Protein AF-A0A534MFB8-F1 (afdb_monomer)

Solvent-accessible surface area (backbone atoms only — not comparable to full-atom values): 3906 Å² total; per-residue (Å²): 137,85,82,45,75,42,75,69,51,81,82,47,52,65,55,52,48,55,56,57,45,30,69,66,55,48,72,69,44,94,74,74,63,98,57,50,79,44,62,66,62,51,50,54,53,53,50,54,52,74,68,36,90,87,57,89,67,66,37,82,100

Mean predicted aligned error: 2.71 Å

Secondary structure (DSSP, 8-state):
----EEE--TTHHHHHHHHHT-HHHHHH-SS--S-TT-HHHHHHHHHHHHH-TT---EEE-

Radius of gyration: 12.72 Å; Cα contacts (8 Å, |Δi|>4): 34; chains: 1; bounding box: 32×24×34 Å

Structure (mmCIF, N/CA/C/O backbone):
data_AF-A0A534MFB8-F1
#
_entry.id   AF-A0A534MFB8-F1
#
loop_
_atom_sit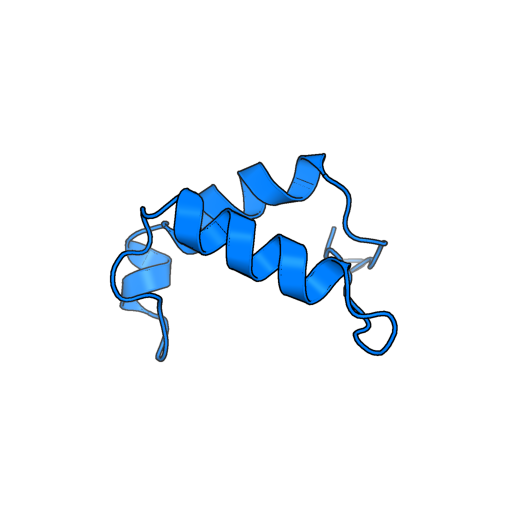e.group_PDB
_atom_site.id
_atom_site.type_symbol
_atom_site.label_atom_id
_atom_site.label_alt_id
_atom_site.label_comp_id
_atom_site.label_asym_id
_atom_site.label_entity_id
_atom_site.label_seq_id
_atom_site.pdbx_PDB_ins_code
_atom_site.Cartn_x
_atom_site.Cartn_y
_atom_site.Cartn_z
_atom_site.occupancy
_atom_site.B_iso_or_equiv
_atom_site.auth_seq_id
_atom_site.auth_comp_id
_atom_site.auth_asym_id
_atom_site.auth_atom_id
_atom_site.pdbx_PDB_model_num
ATOM 1 N N . MET A 1 1 ? 8.380 -1.402 22.488 1.00 72.94 1 MET A N 1
ATOM 2 C CA . MET A 1 1 ? 8.031 -0.698 21.239 1.00 72.94 1 MET A CA 1
ATOM 3 C C . MET A 1 1 ? 6.540 -0.895 21.054 1.00 72.94 1 MET A C 1
ATOM 5 O O . MET A 1 1 ? 6.116 -2.043 21.054 1.00 72.94 1 MET A O 1
ATOM 9 N N . ASP A 1 2 ? 5.757 0.182 21.069 1.00 91.00 2 ASP A N 1
ATOM 10 C CA . ASP A 1 2 ? 4.291 0.113 20.992 1.00 91.00 2 ASP A CA 1
ATOM 11 C C . ASP A 1 2 ? 3.861 0.269 19.530 1.00 91.00 2 ASP A C 1
ATOM 13 O O . ASP A 1 2 ? 4.182 1.280 18.907 1.00 91.00 2 ASP A O 1
ATOM 17 N N . VAL A 1 3 ? 3.197 -0.746 18.977 1.00 94.06 3 VAL A N 1
ATOM 18 C CA . VAL A 1 3 ? 2.681 -0.729 17.601 1.00 94.06 3 VAL A CA 1
ATOM 19 C C . VAL A 1 3 ? 1.231 -0.279 17.654 1.00 94.06 3 VAL A C 1
ATOM 21 O O . VAL A 1 3 ? 0.401 -0.927 18.290 1.00 94.06 3 VAL A O 1
ATOM 24 N N . ARG A 1 4 ? 0.906 0.813 16.955 1.00 96.69 4 ARG A N 1
ATOM 25 C CA . ARG A 1 4 ? -0.448 1.381 16.949 1.00 96.69 4 ARG A CA 1
ATOM 26 C C . ARG A 1 4 ? -1.073 1.322 15.565 1.00 96.69 4 ARG A C 1
ATOM 28 O O . ARG A 1 4 ? -0.400 1.506 14.556 1.00 96.69 4 ARG A O 1
ATOM 35 N N . LEU A 1 5 ? -2.387 1.108 15.542 1.00 97.50 5 LEU A N 1
ATOM 36 C CA . LEU A 1 5 ? -3.203 1.097 14.330 1.00 97.50 5 LEU A CA 1
ATOM 37 C C . LEU A 1 5 ? -4.180 2.272 14.338 1.00 97.50 5 LEU A C 1
ATOM 39 O O . LEU A 1 5 ? -4.850 2.522 15.339 1.00 97.50 5 LEU A O 1
ATOM 43 N N . ARG A 1 6 ? -4.330 2.948 13.197 1.00 97.38 6 ARG A N 1
ATOM 44 C CA . ARG A 1 6 ? -5.377 3.963 12.983 1.00 97.38 6 ARG A CA 1
ATOM 45 C C . ARG A 1 6 ? -6.068 3.798 11.635 1.00 97.38 6 ARG A C 1
ATOM 47 O O . ARG A 1 6 ? -5.639 2.991 10.818 1.00 97.38 6 ARG A O 1
ATOM 54 N N . LEU A 1 7 ? -7.168 4.519 11.414 1.00 96.81 7 LEU A N 1
ATOM 55 C CA . LEU A 1 7 ? -7.807 4.561 10.094 1.00 96.81 7 LEU A CA 1
ATOM 56 C C . LEU A 1 7 ? -6.843 5.144 9.054 1.00 96.81 7 LEU A C 1
ATOM 58 O O . LEU A 1 7 ? -6.060 6.043 9.371 1.00 96.81 7 LEU A O 1
ATOM 62 N N . VAL A 1 8 ? -6.918 4.611 7.834 1.00 97.62 8 VAL A N 1
ATOM 63 C CA . VAL A 1 8 ? -6.179 5.140 6.683 1.00 97.62 8 VAL A CA 1
ATOM 64 C C . VAL A 1 8 ? -6.736 6.513 6.320 1.00 97.62 8 VAL A C 1
ATOM 66 O O . VAL A 1 8 ? -7.949 6.683 6.191 1.00 97.62 8 VAL A O 1
ATOM 69 N N . GLU A 1 9 ? -5.845 7.477 6.127 1.00 96.38 9 GLU A N 1
ATOM 70 C CA . GLU A 1 9 ? -6.159 8.847 5.722 1.00 96.38 9 GLU A CA 1
ATOM 71 C C . GLU A 1 9 ? -5.585 9.143 4.330 1.00 96.38 9 GLU A C 1
ATOM 73 O O . GLU A 1 9 ? -4.638 8.495 3.886 1.00 96.38 9 GLU A O 1
ATOM 78 N N . ASP A 1 10 ? -6.109 10.163 3.642 1.00 96.38 10 ASP A N 1
ATOM 79 C CA . ASP A 1 10 ? -5.643 10.548 2.297 1.00 96.38 10 ASP A CA 1
ATOM 80 C C . ASP A 1 10 ? -4.136 10.835 2.252 1.00 96.38 10 ASP A C 1
ATOM 82 O O . ASP A 1 10 ? -3.466 10.511 1.271 1.00 96.38 10 ASP A O 1
ATOM 86 N N . LYS A 1 11 ? -3.590 11.393 3.338 1.00 97.19 11 LYS A N 1
ATOM 87 C CA . LYS A 1 11 ? -2.163 11.717 3.470 1.00 97.19 11 LYS A CA 1
ATOM 88 C C . LYS A 1 11 ? -1.250 10.489 3.531 1.00 97.19 11 LYS A C 1
ATOM 90 O O . LYS A 1 11 ? -0.050 10.628 3.317 1.00 97.19 11 LYS A O 1
ATOM 95 N N . ASP A 1 12 ? -1.802 9.306 3.796 1.00 98.19 12 ASP A N 1
ATOM 96 C CA . ASP A 1 12 ? -1.031 8.064 3.851 1.00 98.19 12 ASP A CA 1
ATOM 97 C C . ASP A 1 12 ? -0.743 7.517 2.452 1.00 98.19 12 ASP A C 1
ATOM 99 O O . ASP A 1 12 ? 0.299 6.913 2.221 1.00 98.19 12 ASP A O 1
ATOM 103 N N . LEU A 1 13 ? -1.643 7.757 1.492 1.00 98.06 13 LEU A N 1
ATOM 104 C CA . LEU A 1 13 ? -1.551 7.192 0.146 1.00 98.06 13 LEU A CA 1
ATOM 105 C C . LEU A 1 13 ? -0.258 7.598 -0.586 1.00 98.06 13 LEU A C 1
ATOM 107 O O . LEU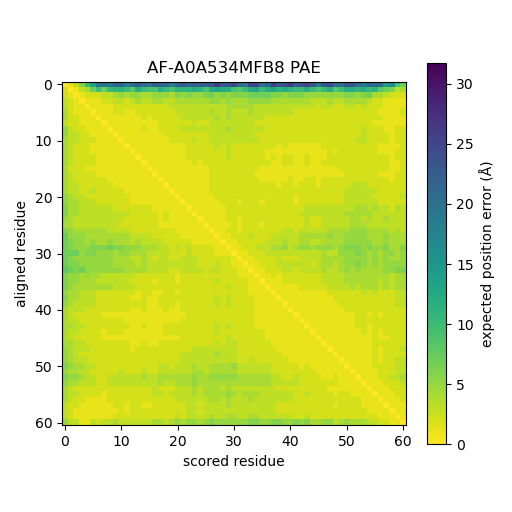 A 1 13 ? 0.370 6.723 -1.179 1.00 98.06 13 LEU A O 1
ATOM 111 N N . PRO A 1 14 ?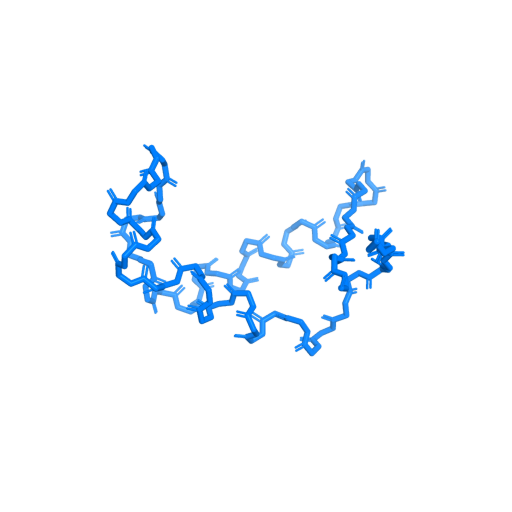 0.199 8.867 -0.553 1.00 98.19 14 PRO A N 1
ATOM 112 C CA . PRO A 1 14 ? 1.502 9.222 -1.107 1.00 98.19 14 PRO A CA 1
ATOM 113 C C . PRO A 1 14 ? 2.663 8.448 -0.470 1.00 98.19 14 PRO A C 1
ATOM 115 O O . PRO A 1 14 ? 3.567 8.043 -1.189 1.00 98.19 14 PRO A O 1
ATOM 118 N N . ILE A 1 15 ? 2.620 8.194 0.841 1.00 98.19 15 ILE A N 1
ATOM 119 C CA . ILE A 1 15 ? 3.667 7.450 1.559 1.00 98.19 15 ILE A CA 1
ATOM 120 C C . ILE A 1 15 ? 3.660 5.981 1.123 1.00 98.19 15 ILE A C 1
ATOM 122 O O . ILE A 1 15 ? 4.705 5.427 0.791 1.00 98.19 15 ILE A O 1
ATOM 126 N N . PHE A 1 16 ? 2.478 5.363 1.061 1.00 97.44 16 PHE A N 1
ATOM 127 C CA . PHE A 1 16 ? 2.321 3.984 0.595 1.00 97.44 16 PHE A CA 1
ATOM 128 C C . PHE A 1 16 ? 2.790 3.808 -0.848 1.00 97.44 16 PHE A C 1
ATOM 130 O O . PHE A 1 16 ? 3.378 2.782 -1.175 1.00 97.44 16 PHE A O 1
ATOM 137 N N . PHE A 1 17 ? 2.555 4.805 -1.706 1.00 98.06 17 PHE A N 1
ATOM 138 C CA . PHE A 1 17 ? 3.029 4.767 -3.083 1.00 98.06 17 PHE A CA 1
ATOM 139 C C . PHE A 1 17 ? 4.557 4.734 -3.152 1.00 98.06 17 PHE A C 1
ATOM 141 O O . PHE A 1 17 ? 5.099 3.898 -3.869 1.00 98.06 17 PHE A O 1
ATOM 148 N N . GLU A 1 18 ? 5.247 5.583 -2.383 1.00 98.12 18 GLU A N 1
ATOM 149 C CA . GLU A 1 18 ? 6.716 5.579 -2.329 1.00 98.12 18 GLU A CA 1
ATOM 150 C C . GLU A 1 18 ? 7.267 4.257 -1.772 1.00 98.12 18 GLU A C 1
ATOM 152 O O . GLU A 1 18 ? 8.214 3.703 -2.322 1.00 98.12 18 GLU A O 1
ATOM 157 N N . GLN A 1 19 ? 6.628 3.691 -0.746 1.00 95.88 19 GLN A N 1
ATOM 158 C CA . GLN A 1 19 ? 7.005 2.383 -0.199 1.00 95.88 19 GLN A CA 1
ATOM 159 C C . GLN A 1 19 ? 6.802 1.244 -1.209 1.00 95.88 19 GLN A C 1
ATOM 161 O O . GLN A 1 19 ? 7.643 0.361 -1.332 1.00 95.88 19 GLN A O 1
ATOM 166 N N . GLN A 1 20 ? 5.687 1.250 -1.943 1.00 95.19 20 GLN A N 1
ATOM 167 C CA . GLN A 1 20 ? 5.351 0.189 -2.892 1.00 95.19 20 GLN A CA 1
ATOM 168 C C . GLN A 1 20 ? 6.258 0.186 -4.128 1.00 95.19 20 GLN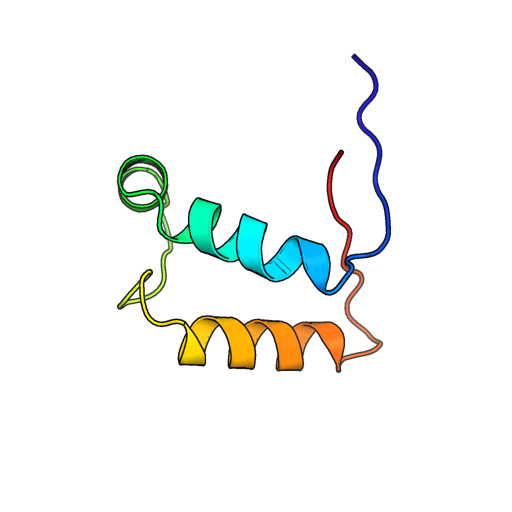 A C 1
ATOM 170 O O . GLN A 1 20 ? 6.460 -0.867 -4.735 1.00 95.19 20 GLN A O 1
ATOM 175 N N . ARG A 1 21 ? 6.785 1.353 -4.513 1.00 96.50 21 ARG A N 1
ATOM 176 C CA . ARG A 1 21 ? 7.706 1.498 -5.647 1.00 96.50 21 ARG A CA 1
ATOM 177 C C . ARG A 1 21 ? 9.180 1.408 -5.261 1.00 96.50 21 ARG A C 1
ATOM 179 O O . ARG A 1 21 ? 10.023 1.548 -6.148 1.00 96.50 21 ARG A O 1
ATOM 186 N N . ASP A 1 22 ? 9.488 1.227 -3.978 1.00 97.69 22 ASP A N 1
ATOM 187 C CA . ASP A 1 22 ? 10.857 1.040 -3.509 1.00 97.69 22 ASP A CA 1
ATOM 188 C C . ASP A 1 22 ? 11.485 -0.171 -4.237 1.00 97.69 22 ASP A C 1
ATOM 190 O O . ASP A 1 22 ? 10.944 -1.281 -4.155 1.00 97.69 22 ASP A O 1
ATOM 194 N N . PRO A 1 23 ? 12.587 0.010 -4.993 1.00 96.00 23 PRO A N 1
ATOM 195 C CA . PRO A 1 23 ? 13.152 -1.057 -5.820 1.00 96.00 23 PRO A CA 1
ATOM 196 C C . PRO A 1 23 ? 13.612 -2.280 -5.022 1.00 96.00 23 PRO A C 1
ATOM 198 O O . PRO A 1 23 ? 13.578 -3.404 -5.534 1.00 96.00 23 PRO A O 1
ATOM 201 N N . ASP A 1 24 ? 14.040 -2.078 -3.778 1.00 97.44 24 ASP A N 1
ATOM 202 C CA . ASP A 1 24 ? 14.524 -3.146 -2.914 1.00 97.44 24 ASP A CA 1
ATOM 203 C C . ASP A 1 24 ? 13.339 -3.940 -2.365 1.00 97.44 24 ASP A C 1
ATOM 205 O O . ASP A 1 24 ? 13.337 -5.171 -2.442 1.00 97.44 24 ASP A O 1
ATOM 209 N N . ALA A 1 25 ? 12.280 -3.258 -1.925 1.00 96.00 25 ALA A N 1
ATOM 210 C CA . ALA A 1 25 ? 11.027 -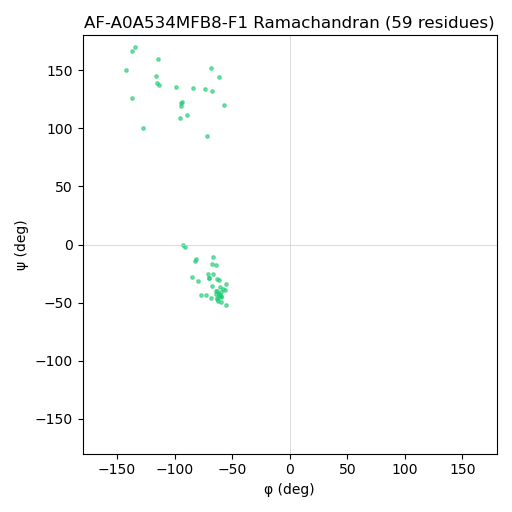3.889 -1.521 1.00 96.00 25 ALA A CA 1
ATOM 211 C C . ALA A 1 25 ? 10.387 -4.684 -2.670 1.00 96.00 25 ALA A C 1
ATOM 213 O O . ALA A 1 25 ? 9.997 -5.838 -2.480 1.00 96.00 25 ALA A O 1
ATOM 214 N N . VAL A 1 26 ? 10.335 -4.107 -3.876 1.00 96.38 26 VAL A N 1
ATOM 215 C CA . VAL A 1 26 ? 9.794 -4.762 -5.080 1.00 96.38 26 VAL A CA 1
ATOM 216 C C . VAL A 1 26 ? 10.566 -6.036 -5.417 1.00 96.38 26 VAL A C 1
ATOM 218 O O . VAL A 1 26 ? 9.958 -7.046 -5.762 1.00 96.38 26 VAL A O 1
ATOM 221 N N . ARG A 1 27 ? 11.896 -6.013 -5.296 1.00 95.75 27 ARG A N 1
ATOM 222 C CA . ARG A 1 27 ? 12.759 -7.171 -5.564 1.00 95.75 27 ARG A CA 1
ATOM 223 C C . ARG A 1 27 ? 12.611 -8.284 -4.524 1.00 95.75 27 ARG A C 1
ATOM 225 O O . ARG A 1 27 ? 12.832 -9.445 -4.859 1.00 95.75 27 ARG A O 1
ATOM 232 N N . MET A 1 28 ? 12.260 -7.947 -3.283 1.00 96.00 28 MET A N 1
ATOM 233 C CA . MET A 1 28 ? 12.040 -8.923 -2.208 1.00 96.00 28 MET A CA 1
ATOM 234 C C . MET A 1 28 ? 10.622 -9.506 -2.197 1.00 96.00 28 MET A C 1
ATOM 236 O O . MET A 1 28 ? 10.417 -10.620 -1.714 1.00 96.00 28 MET A O 1
ATOM 240 N N . ALA A 1 29 ? 9.630 -8.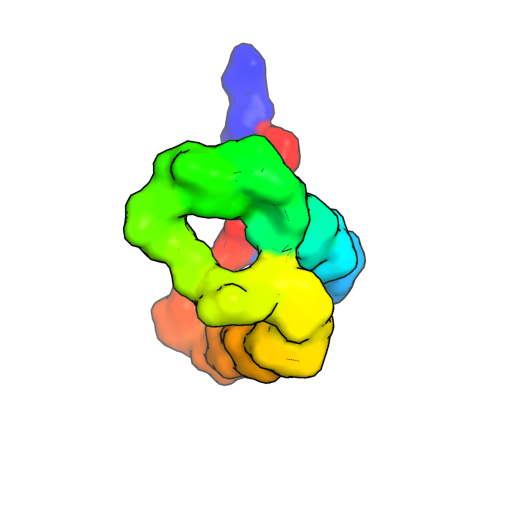760 -2.682 1.00 95.38 29 ALA A N 1
ATOM 241 C CA . ALA A 1 29 ? 8.235 -9.167 -2.630 1.00 95.38 29 ALA A CA 1
ATOM 242 C C . ALA A 1 29 ? 7.919 -10.283 -3.640 1.00 95.38 29 ALA A C 1
ATOM 244 O O . ALA A 1 29 ? 8.231 -10.187 -4.823 1.00 95.38 29 ALA A O 1
ATOM 245 N N . ALA A 1 30 ? 7.207 -11.321 -3.188 1.00 94.56 30 ALA A N 1
ATOM 246 C CA . ALA A 1 30 ? 6.742 -12.405 -4.061 1.00 94.56 30 ALA A CA 1
ATOM 247 C C . ALA A 1 30 ? 5.684 -11.946 -5.085 1.00 94.56 30 ALA A C 1
ATOM 249 O O . ALA A 1 30 ? 5.541 -12.556 -6.143 1.00 94.56 30 ALA A O 1
ATOM 250 N N . PHE A 1 31 ? 4.941 -10.879 -4.770 1.00 92.56 31 PHE A N 1
ATOM 251 C CA . PHE A 1 31 ? 3.891 -10.325 -5.621 1.00 92.56 31 PHE A CA 1
ATOM 252 C C . PHE A 1 31 ? 3.975 -8.805 -5.648 1.00 92.56 31 PHE A C 1
ATOM 254 O O . PHE A 1 31 ? 3.920 -8.148 -4.608 1.00 92.56 31 PHE A O 1
ATOM 261 N N . THR A 1 32 ? 4.053 -8.250 -6.850 1.00 93.44 32 THR A N 1
ATOM 262 C CA . THR A 1 32 ? 4.114 -6.808 -7.093 1.00 93.44 32 THR A CA 1
ATOM 263 C C . THR A 1 32 ? 3.212 -6.437 -8.268 1.00 93.44 32 THR A C 1
ATOM 265 O O . THR A 1 32 ? 2.717 -7.298 -9.004 1.00 93.44 32 THR A O 1
ATOM 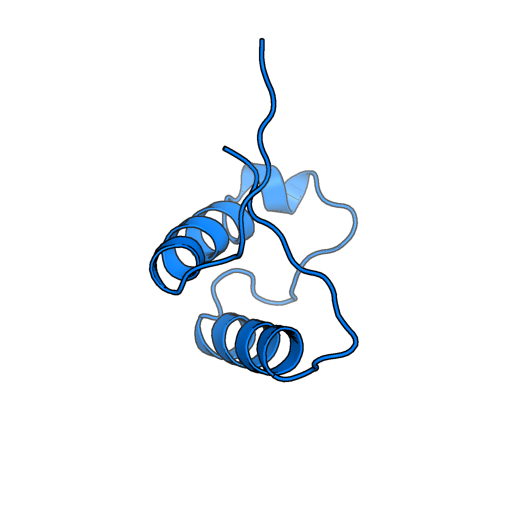268 N N . HIS A 1 33 ? 2.938 -5.142 -8.439 1.00 90.94 33 HIS A N 1
ATOM 269 C CA . HIS A 1 33 ? 2.309 -4.671 -9.670 1.00 90.94 33 HIS A CA 1
ATOM 270 C C . HIS A 1 33 ? 3.269 -4.818 -10.851 1.00 90.94 33 HIS A C 1
ATOM 272 O O . HIS A 1 33 ? 4.481 -4.722 -10.687 1.00 90.94 33 HIS A O 1
ATOM 278 N N . LYS A 1 34 ? 2.709 -5.002 -12.056 1.00 92.00 34 LYS A N 1
ATOM 279 C CA . LYS A 1 34 ? 3.492 -5.061 -13.303 1.00 92.00 34 LYS A CA 1
ATOM 280 C C . LYS A 1 34 ? 4.353 -3.813 -13.500 1.00 92.00 34 LYS A C 1
ATOM 282 O O . LYS A 1 34 ? 5.480 -3.923 -13.961 1.00 92.00 34 LYS A O 1
ATOM 287 N N . ASP A 1 35 ? 3.801 -2.657 -13.143 1.00 95.81 35 ASP A N 1
ATOM 288 C CA . ASP A 1 35 ? 4.511 -1.387 -13.067 1.00 95.81 35 ASP A CA 1
ATOM 289 C C . ASP A 1 35 ? 4.273 -0.771 -11.676 1.00 95.81 35 ASP A C 1
ATOM 291 O O . ASP A 1 35 ? 3.199 -0.216 -11.425 1.00 95.81 35 ASP A O 1
ATOM 295 N N . PRO A 1 36 ? 5.236 -0.893 -10.744 1.00 94.25 36 PRO A N 1
ATOM 296 C CA . PRO A 1 36 ? 5.145 -0.276 -9.421 1.00 94.25 36 PRO A CA 1
ATOM 297 C C . PRO A 1 36 ? 5.113 1.261 -9.448 1.00 94.25 36 PRO A C 1
ATOM 299 O O . PRO A 1 36 ? 4.712 1.870 -8.459 1.00 94.25 36 PRO A O 1
ATOM 302 N N . ALA A 1 37 ? 5.513 1.901 -10.555 1.00 95.75 37 ALA A N 1
ATOM 303 C CA . ALA A 1 37 ? 5.490 3.353 -10.713 1.00 95.75 37 ALA A CA 1
ATOM 304 C C . ALA A 1 37 ? 4.178 3.881 -11.330 1.00 95.75 37 ALA A C 1
ATOM 306 O O . ALA A 1 37 ? 4.002 5.101 -11.427 1.00 95.75 37 ALA A O 1
ATOM 307 N N . ASP A 1 38 ? 3.228 3.011 -11.699 1.00 97.88 38 ASP A N 1
ATOM 308 C CA . ASP A 1 38 ? 1.926 3.432 -12.225 1.00 97.88 38 ASP A CA 1
ATOM 309 C C . ASP A 1 38 ? 1.044 4.030 -11.114 1.00 97.88 38 ASP A C 1
ATOM 311 O O . ASP A 1 38 ? 0.274 3.358 -10.414 1.00 97.88 38 ASP A O 1
ATOM 315 N N . ARG A 1 39 ? 1.123 5.358 -10.981 1.00 97.25 39 ARG A N 1
ATOM 316 C CA . ARG A 1 39 ? 0.338 6.119 -10.003 1.00 97.25 39 ARG A CA 1
ATOM 317 C C . ARG A 1 39 ? -1.169 6.026 -10.244 1.00 97.25 39 ARG A C 1
ATOM 319 O O . ARG A 1 39 ? -1.946 6.112 -9.292 1.00 97.25 39 ARG A O 1
ATOM 326 N N . ARG A 1 40 ? -1.613 5.857 -11.492 1.00 97.81 40 ARG A N 1
ATOM 327 C CA . ARG A 1 40 ? -3.041 5.759 -11.814 1.00 97.81 40 ARG A CA 1
ATOM 328 C C . ARG A 1 40 ? -3.594 4.413 -11.357 1.00 97.81 40 ARG A C 1
ATOM 330 O O . ARG A 1 40 ? -4.664 4.392 -10.746 1.00 97.81 40 ARG A O 1
ATOM 337 N N . ALA A 1 41 ? -2.867 3.323 -11.602 1.00 96.81 41 ALA A N 1
ATOM 338 C CA . ALA A 1 41 ? -3.227 1.996 -11.106 1.00 96.81 41 ALA A CA 1
ATOM 339 C C . ALA A 1 41 ? -3.279 1.965 -9.571 1.00 96.81 41 ALA A C 1
ATOM 341 O O . ALA A 1 41 ? -4.266 1.488 -9.005 1.00 96.81 41 ALA A O 1
ATOM 342 N N . PHE A 1 42 ? -2.282 2.558 -8.905 1.00 97.81 42 PHE A N 1
ATOM 343 C CA . PHE A 1 42 ? -2.257 2.707 -7.448 1.00 97.81 42 PHE A CA 1
ATOM 344 C C . PHE A 1 42 ? -3.507 3.426 -6.914 1.00 97.81 42 PHE A C 1
ATOM 346 O O . PHE A 1 42 ? -4.209 2.908 -6.043 1.00 97.81 42 PHE A O 1
ATOM 353 N N . ASN A 1 43 ? -3.826 4.601 -7.468 1.00 97.69 43 ASN A N 1
ATOM 354 C CA . ASN A 1 43 ? -4.973 5.395 -7.027 1.00 97.69 43 ASN A CA 1
ATOM 355 C C . ASN A 1 43 ? -6.298 4.640 -7.229 1.00 97.69 43 ASN A C 1
ATOM 357 O O . ASN A 1 43 ? -7.151 4.642 -6.342 1.00 97.69 43 ASN A O 1
ATOM 361 N N . ALA A 1 44 ? -6.473 3.970 -8.374 1.00 97.75 44 ALA A N 1
ATOM 362 C CA . ALA A 1 44 ? -7.678 3.193 -8.663 1.00 97.75 44 ALA A CA 1
ATOM 363 C C . ALA A 1 44 ? -7.844 2.003 -7.701 1.00 97.75 44 ALA A C 1
ATOM 365 O O . ALA A 1 44 ? -8.952 1.729 -7.233 1.00 97.75 44 ALA A O 1
ATOM 366 N N . HIS A 1 45 ? -6.744 1.321 -7.370 1.00 96.44 45 HIS A N 1
ATOM 367 C CA . HIS A 1 45 ? -6.737 0.226 -6.404 1.00 96.44 45 HIS A CA 1
ATOM 368 C C . HIS A 1 45 ? -7.161 0.697 -5.006 1.00 96.44 45 HIS A C 1
ATOM 370 O O . HIS A 1 45 ? -8.072 0.119 -4.408 1.00 96.44 45 HIS A O 1
ATOM 376 N N . TRP A 1 46 ? -6.570 1.790 -4.519 1.00 97.56 46 TRP A N 1
ATOM 377 C CA . TRP A 1 46 ? -6.908 2.353 -3.212 1.00 97.56 46 TRP A CA 1
ATOM 378 C C . TRP A 1 46 ? -8.320 2.933 -3.151 1.00 97.56 46 TRP A C 1
ATOM 380 O O . TRP A 1 46 ? -8.987 2.770 -2.131 1.00 97.56 46 TRP A O 1
ATOM 390 N N . ALA A 1 47 ? -8.815 3.545 -4.230 1.00 97.44 47 ALA A N 1
ATOM 391 C CA . ALA A 1 47 ? -10.202 4.002 -4.308 1.00 97.44 47 ALA A CA 1
ATOM 392 C C . ALA A 1 47 ? -11.189 2.831 -4.180 1.00 97.44 47 ALA A C 1
ATOM 394 O O . ALA A 1 47 ? -12.151 2.919 -3.419 1.00 97.44 47 ALA A O 1
ATOM 395 N N . LYS A 1 48 ? -10.919 1.706 -4.860 1.00 97.69 48 LYS A N 1
ATOM 396 C CA . LYS A 1 48 ? -11.731 0.486 -4.745 1.00 97.69 48 LYS A CA 1
ATOM 397 C C . LYS A 1 48 ? -11.752 -0.044 -3.312 1.00 97.69 48 LYS A C 1
ATOM 399 O O . LYS A 1 48 ? -12.823 -0.338 -2.795 1.00 97.69 48 LYS A O 1
ATOM 404 N N . ILE A 1 49 ? -10.583 -0.174 -2.683 1.00 97.19 49 ILE A N 1
ATOM 405 C CA . ILE A 1 49 ? -10.468 -0.711 -1.321 1.00 97.19 49 ILE A CA 1
ATOM 406 C C . ILE A 1 49 ? -11.187 0.187 -0.312 1.00 97.19 49 ILE A C 1
ATOM 408 O O . ILE A 1 49 ? -11.952 -0.302 0.511 1.00 97.19 49 ILE A O 1
ATOM 412 N N . ARG A 1 50 ? -10.967 1.503 -0.388 1.00 95.94 50 ARG A N 1
ATOM 413 C CA . ARG A 1 50 ? -11.566 2.476 0.538 1.00 95.94 50 ARG A CA 1
ATOM 414 C C . ARG A 1 50 ? -13.065 2.668 0.334 1.00 95.94 50 ARG A C 1
ATOM 416 O O . ARG A 1 50 ? -13.743 3.087 1.265 1.00 95.94 50 ARG A O 1
ATOM 423 N N . GLY A 1 51 ? -13.565 2.399 -0.870 1.00 96.12 51 GLY A N 1
ATOM 424 C CA . GLY A 1 51 ? -14.985 2.485 -1.198 1.00 96.12 51 GLY A CA 1
ATOM 425 C C . GLY A 1 51 ? -15.806 1.262 -0.781 1.00 96.12 51 GLY A C 1
ATOM 426 O O . GLY A 1 51 ? -17.031 1.338 -0.820 1.00 96.12 51 GLY A O 1
ATOM 427 N N . ASP A 1 52 ? -15.177 0.145 -0.397 1.00 97.62 52 ASP A N 1
ATOM 428 C CA . ASP A 1 52 ? -15.889 -1.067 0.020 1.00 97.62 52 ASP A CA 1
ATOM 429 C C . ASP A 1 52 ? -16.036 -1.116 1.554 1.00 97.62 52 ASP A C 1
ATOM 431 O O . ASP A 1 52 ? -15.057 -1.384 2.256 1.00 97.62 52 ASP A O 1
ATOM 435 N N . PRO A 1 53 ? -17.251 -0.920 2.106 1.00 95.88 53 PRO A N 1
ATOM 436 C CA . PRO A 1 53 ? -17.468 -0.882 3.554 1.00 95.88 53 PRO A CA 1
ATOM 437 C C . PRO A 1 53 ? -17.229 -2.231 4.249 1.00 95.88 53 PRO A C 1
ATOM 439 O O . PRO A 1 53 ? -17.200 -2.290 5.476 1.00 95.88 53 PRO A O 1
ATOM 442 N N . ARG A 1 54 ? -17.066 -3.325 3.494 1.00 97.81 54 ARG A N 1
ATOM 443 C CA . ARG A 1 54 ? -16.764 -4.654 4.045 1.00 97.81 54 ARG A CA 1
ATOM 444 C C . ARG A 1 54 ? -15.277 -4.833 4.348 1.00 97.81 54 ARG A C 1
ATOM 446 O O . ARG A 1 54 ? -14.914 -5.791 5.027 1.00 97.81 54 ARG A O 1
ATOM 453 N N . ILE A 1 55 ? -14.411 -3.952 3.842 1.00 97.50 55 ILE A N 1
ATOM 454 C CA . ILE A 1 55 ? -12.963 -4.054 4.026 1.00 97.50 55 ILE A CA 1
ATOM 455 C C . ILE A 1 55 ? -12.538 -3.222 5.237 1.00 97.50 55 ILE A C 1
ATOM 457 O O . ILE A 1 55 ? -12.722 -2.009 5.283 1.00 97.50 55 ILE A O 1
ATOM 461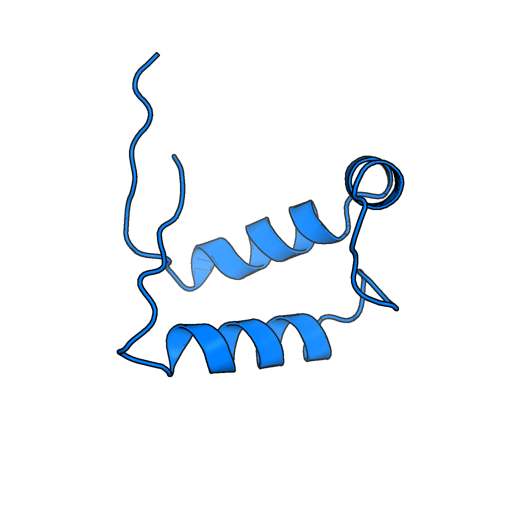 N N . THR A 1 56 ? -11.895 -3.870 6.211 1.00 96.88 56 THR A N 1
ATOM 462 C CA . THR A 1 56 ? -11.233 -3.164 7.315 1.00 96.88 56 THR A CA 1
ATOM 463 C C . THR A 1 56 ? -9.793 -2.842 6.933 1.00 96.88 56 THR A C 1
ATOM 465 O O . THR A 1 56 ? -8.959 -3.738 6.847 1.00 96.88 56 THR A O 1
ATOM 468 N N . ILE A 1 57 ? -9.488 -1.560 6.744 1.00 96.94 57 ILE A N 1
ATOM 469 C CA . ILE A 1 57 ? -8.137 -1.063 6.452 1.00 96.94 57 ILE A CA 1
ATOM 470 C C . ILE A 1 57 ? -7.610 -0.178 7.584 1.00 96.94 57 ILE A C 1
ATOM 472 O O . ILE A 1 57 ? -8.346 0.638 8.146 1.00 96.94 57 ILE A O 1
ATOM 476 N N . ARG A 1 58 ? -6.327 -0.337 7.927 1.00 97.75 58 ARG A N 1
ATOM 477 C CA . ARG A 1 58 ? -5.642 0.424 8.982 1.00 97.75 58 ARG A CA 1
ATOM 478 C C . ARG A 1 58 ? -4.204 0.753 8.576 1.00 97.75 58 ARG A C 1
ATOM 480 O O . ARG A 1 58 ? -3.573 -0.030 7.874 1.00 97.75 58 ARG A O 1
ATOM 487 N N . THR A 1 59 ? -3.698 1.878 9.068 1.00 97.69 59 THR A N 1
ATOM 488 C CA . THR A 1 59 ? -2.299 2.314 8.943 1.00 97.69 59 THR A CA 1
ATOM 489 C C . THR A 1 59 ? -1.542 1.969 10.225 1.00 97.69 59 THR A C 1
ATOM 491 O O . THR A 1 59 ? -2.062 2.216 11.318 1.00 97.69 59 THR A O 1
ATOM 494 N N . VAL A 1 60 ? -0.328 1.425 10.088 1.00 96.31 60 VAL A N 1
ATOM 495 C CA . VAL A 1 60 ? 0.620 1.198 11.194 1.00 96.31 60 VAL A CA 1
ATOM 496 C C . VAL A 1 60 ? 1.414 2.483 11.452 1.00 96.31 60 VAL A C 1
ATOM 498 O O . VAL A 1 60 ? 1.857 3.118 10.496 1.00 96.31 60 VAL A O 1
ATOM 501 N N . LEU A 1 61 ? 1.555 2.865 12.725 1.00 92.00 61 LEU A N 1
ATOM 502 C CA . LEU A 1 61 ? 2.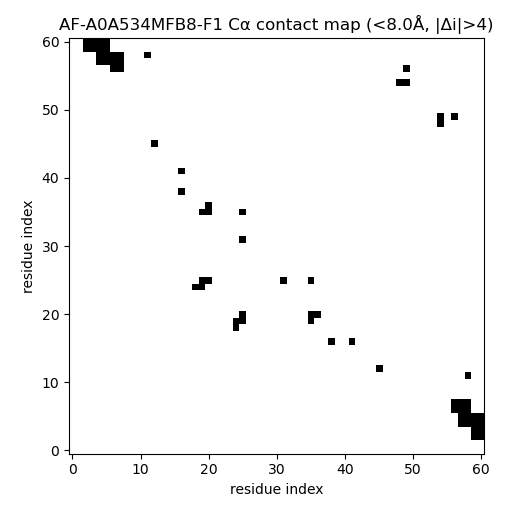323 4.033 13.185 1.00 92.00 61 LEU A CA 1
ATOM 503 C C . LEU A 1 61 ? 3.694 3.659 13.740 1.00 92.00 61 LEU A C 1
ATOM 505 O O . LEU A 1 61 ? 3.766 2.619 14.433 1.00 92.00 61 LEU A O 1
#

Sequence (61 aa):
MDVRLRLVEDKDLPIFFEQQRDPDAVRMAAFTHKDPADRRAFNAHWAKIRGDPRITIRTVL

Foldseek 3Di:
DDKDKDDDDPVCLVVVLCVLQPPVNVVPDPDHDPHSNPPVVSVVVVCVQVVDPVHDDIDID

pLDDT: mean 95.99, std 3.46, range [72.94, 98.19]

Nearest PDB structures (foldseek):
  3wr7-assembly1_A-3  TM=7.197E-01  e=6.312E-01  Escherichia coli LY180
  4r87-assembly1_B  TM=5.015E-01  e=1.669E+00  Vibrio cholerae O1 biovar El Tor str. N16961
  8q6u-assembly1_B  TM=5.038E-01  e=3.341E+00  Bacillus cereus ATCC 14579
  8q6u-assembly1_A  TM=5.190E-01  e=5.822E+00  Bacillus cereus ATCC 14579
  6erd-assembly1_B  TM=5.090E-01  e=8.239E+00  Bacillus cereus ATCC 14579